Protein AF-E2BS93-F1 (afdb_monomer)

Foldseek 3Di:
DFVVVLVVVVVCLVVLCDCPVVVNHDRVAQDWDAKDKDADPDPWWGIKMWGRKTKHQSSVKDWPGWDADPVSQKIKTKIWTQKMWIWTWMWIWTADPVRDTDIDTDHIDIDIDHGDIDIDMDGD

Organism: Harpegnathos saltator (NCBI:txid610380)

Mean predicted aligned error: 7.67 Å

Sequence (124 aa):
MQDCLLLSIASIKSHLVRDVQDLDL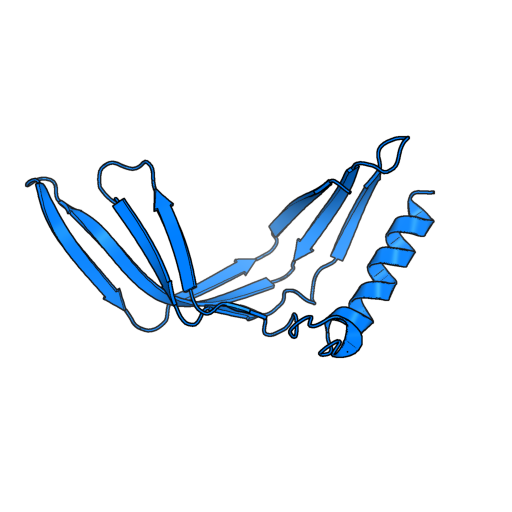PPFDPYEIAELPFNFAFERIKSMMLFNVIIYGLMDYKINNVMANYEVSMITFDAYFGQLSVYADFMIDYISEQNRHFKISRKFINIIVINHSFHISQIS

Nearest PDB structures (foldseek):
  3a1z-assembly1_A  TM=6.436E-01  e=4.372E-04  Bombyx mori
  3aos-assembly1_A  TM=6.251E-01  e=3.344E-04  Bombyx mori
  3aot-assembly1_A  TM=5.896E-01  e=3.723E-04  Bombyx mori
  3a1z-assembly4_D  TM=6.365E-01  e=1.347E-03  Bombyx mori
  3a1z-assembly2_B  TM=6.091E-01  e=1.147E-03  Bombyx mori

Radius of gyration: 18.5 Å; Cα contacts (8 Å, |Δi|>4): 257; chains: 1; bounding box: 48×34×48 Å

pLDDT: mean 84.19, std 7.89, range [57.72, 96.0]

Structure (mmCIF, N/CA/C/O backbone):
data_AF-E2BS93-F1
#
_entry.id   AF-E2BS93-F1
#
loop_
_atom_site.group_PDB
_atom_site.id
_atom_site.type_symbol
_atom_site.label_atom_id
_atom_site.label_alt_id
_atom_site.label_comp_id
_atom_site.label_asym_id
_atom_site.label_entity_id
_atom_site.label_seq_id
_atom_site.pdbx_PDB_ins_code
_atom_site.Cartn_x
_atom_site.Cartn_y
_atom_site.Cartn_z
_atom_site.occupancy
_atom_site.B_iso_or_equiv
_atom_site.auth_seq_id
_atom_site.auth_comp_id
_atom_site.auth_asym_id
_atom_site.auth_atom_id
_atom_site.pdbx_PDB_model_num
ATOM 1 N N . MET A 1 1 ? -12.098 13.621 23.794 1.00 63.75 1 MET A N 1
ATOM 2 C CA . MET A 1 1 ? -12.397 13.694 22.343 1.00 63.75 1 MET A CA 1
ATOM 3 C C . MET A 1 1 ? -11.495 12.748 21.563 1.00 63.75 1 MET A C 1
ATOM 5 O O . MET A 1 1 ? -12.016 11.911 20.843 1.00 63.75 1 MET A O 1
ATOM 9 N N . GLN A 1 2 ? -10.178 12.809 21.782 1.00 70.75 2 GLN A N 1
ATOM 10 C CA . GLN A 1 2 ? -9.189 11.921 21.161 1.00 70.75 2 GLN A CA 1
ATOM 11 C C . GLN A 1 2 ? -9.481 10.419 21.366 1.00 70.75 2 GLN A C 1
ATOM 13 O O . GLN A 1 2 ? -9.514 9.674 20.392 1.00 70.75 2 GLN A O 1
ATOM 18 N N . ASP A 1 3 ? -9.829 9.997 22.587 1.00 78.38 3 ASP A N 1
ATOM 19 C CA . ASP A 1 3 ? -10.166 8.589 22.877 1.00 78.38 3 ASP A CA 1
ATOM 20 C C . ASP A 1 3 ? -11.393 8.084 22.101 1.00 78.38 3 ASP A C 1
ATOM 22 O O . ASP A 1 3 ? -11.437 6.937 21.667 1.00 78.38 3 ASP A O 1
ATOM 26 N N . CYS A 1 4 ? -12.385 8.953 21.882 1.00 80.69 4 CYS A N 1
ATOM 27 C CA . CYS A 1 4 ? -13.590 8.613 21.122 1.00 80.69 4 CYS A CA 1
ATOM 28 C C . CYS A 1 4 ? -13.266 8.381 19.639 1.00 80.69 4 CYS A C 1
ATOM 30 O O . CYS A 1 4 ? -13.759 7.426 19.040 1.00 80.69 4 CYS A O 1
ATOM 32 N N . LEU A 1 5 ? -12.394 9.215 19.059 1.00 80.62 5 LEU A N 1
ATOM 33 C CA . LEU A 1 5 ? -11.929 9.043 17.681 1.00 80.62 5 LEU A CA 1
ATOM 34 C C . LEU A 1 5 ? -11.132 7.747 17.529 1.00 80.62 5 LEU A C 1
ATOM 36 O O . LEU A 1 5 ? -11.367 6.991 16.592 1.00 80.62 5 LEU A O 1
ATOM 40 N N . LEU A 1 6 ? -10.246 7.449 18.480 1.00 81.00 6 LEU A N 1
ATOM 41 C CA . LEU A 1 6 ? -9.440 6.232 18.445 1.00 81.00 6 LEU A CA 1
ATOM 42 C C . LEU A 1 6 ? -10.317 4.972 18.538 1.00 81.00 6 LEU A C 1
ATOM 44 O O . LEU A 1 6 ? -10.145 4.050 17.742 1.00 81.00 6 LEU A O 1
ATOM 48 N N . LEU A 1 7 ? -11.311 4.961 19.435 1.00 83.00 7 LEU A N 1
ATOM 49 C CA . LEU A 1 7 ? -12.297 3.877 19.528 1.00 83.00 7 LEU A CA 1
ATOM 50 C C . LEU A 1 7 ? -13.142 3.741 18.254 1.00 83.00 7 LEU A C 1
ATOM 52 O O . LEU A 1 7 ? -13.411 2.622 17.820 1.00 83.00 7 LEU A O 1
ATOM 56 N N . SER A 1 8 ? -13.527 4.862 17.640 1.00 83.44 8 SER A N 1
ATOM 57 C CA . SER A 1 8 ? -14.313 4.867 16.401 1.00 83.44 8 SER A CA 1
ATOM 58 C C . SER A 1 8 ? -13.519 4.306 15.220 1.00 83.44 8 SER A C 1
ATOM 60 O O . SER A 1 8 ? -14.039 3.507 14.451 1.00 83.44 8 SER A O 1
ATOM 62 N N . ILE A 1 9 ? -12.237 4.650 15.084 1.00 81.94 9 ILE A N 1
ATOM 63 C CA . ILE A 1 9 ? -11.413 4.088 14.005 1.00 81.94 9 ILE A CA 1
ATOM 64 C C . ILE A 1 9 ? -11.094 2.609 14.279 1.00 81.94 9 ILE A C 1
ATOM 66 O O . ILE A 1 9 ? -11.068 1.792 13.357 1.00 81.94 9 ILE A O 1
ATOM 70 N N . ALA A 1 10 ? -10.900 2.230 15.545 1.00 80.94 10 ALA A N 1
ATOM 71 C CA . ALA A 1 10 ? -10.691 0.834 15.919 1.00 80.94 10 ALA A CA 1
ATOM 72 C C . ALA A 1 10 ? -11.913 -0.051 15.614 1.00 80.94 10 ALA A C 1
ATOM 74 O O . ALA A 1 10 ? -11.734 -1.210 15.237 1.00 80.94 10 ALA A O 1
ATOM 75 N N . SER A 1 11 ? -13.141 0.468 15.736 1.00 84.38 11 SER A N 1
ATOM 76 C CA . SER A 1 11 ? -14.355 -0.301 15.427 1.00 84.38 11 SER A CA 1
ATOM 77 C C . SER A 1 11 ? -14.540 -0.527 13.921 1.00 84.38 11 SER A C 1
ATOM 79 O O . SER A 1 11 ? -14.909 -1.635 13.513 1.00 84.38 11 SER A O 1
ATOM 81 N N . ILE A 1 12 ? -14.184 0.466 13.093 1.00 82.25 12 ILE A N 1
ATOM 82 C CA . ILE A 1 12 ? -14.235 0.388 11.621 1.00 82.25 12 ILE A CA 1
ATOM 83 C C . ILE A 1 12 ? -13.382 -0.768 11.089 1.00 82.25 12 ILE A C 1
ATOM 85 O O . ILE A 1 12 ? -13.765 -1.419 10.119 1.00 82.25 12 ILE A O 1
ATOM 89 N N . LYS A 1 13 ? -12.271 -1.091 11.761 1.00 82.12 13 LYS A N 1
ATOM 90 C CA . LYS A 1 13 ? -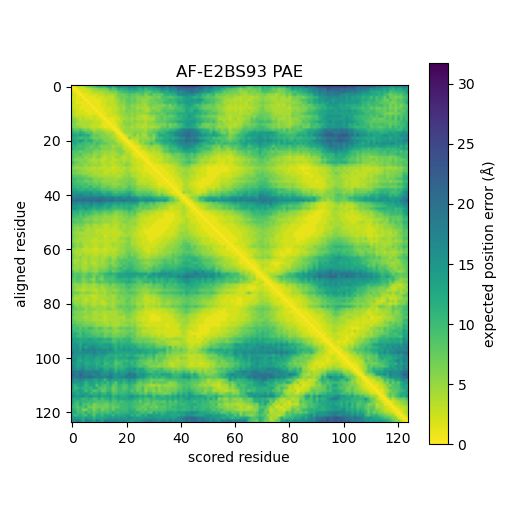11.357 -2.172 11.374 1.00 82.12 13 LYS A CA 1
ATOM 91 C C . LYS A 1 13 ? -12.082 -3.479 11.044 1.00 82.12 13 LYS A C 1
ATOM 93 O O . LYS A 1 13 ? -11.808 -4.087 10.020 1.00 82.12 13 LYS A O 1
ATOM 98 N N . SER A 1 14 ? -13.033 -3.899 11.880 1.00 79.50 14 SER A N 1
ATOM 99 C CA . SER A 1 14 ? -13.772 -5.155 11.671 1.00 79.50 14 SER A CA 1
ATOM 100 C C . SER A 1 14 ? -14.650 -5.152 10.414 1.00 79.50 14 SER A C 1
ATOM 102 O O . SER A 1 14 ? -14.885 -6.208 9.826 1.00 79.50 14 SER A O 1
ATOM 104 N N . HIS A 1 15 ? -15.089 -3.967 9.988 1.00 77.81 15 HIS A N 1
ATOM 105 C CA . HIS A 1 15 ? -15.894 -3.770 8.792 1.00 77.81 15 HIS A CA 1
ATOM 106 C C . HIS A 1 15 ? -15.034 -3.752 7.525 1.00 77.81 15 HIS A C 1
ATOM 108 O O . HIS A 1 15 ? -15.461 -4.310 6.528 1.00 77.81 15 HIS A O 1
ATOM 114 N N . LEU A 1 16 ? -13.808 -3.216 7.580 1.00 76.88 16 LEU A N 1
ATOM 115 C CA . LEU A 1 16 ? -12.894 -3.151 6.426 1.00 76.88 16 LEU A CA 1
ATOM 116 C C . LEU A 1 16 ? -12.293 -4.511 6.020 1.00 76.88 16 LEU A C 1
ATOM 118 O O . LEU A 1 16 ? -11.829 -4.667 4.895 1.00 76.88 16 LEU A O 1
ATOM 122 N N . VAL A 1 17 ? -12.283 -5.505 6.920 1.00 74.00 17 VAL A N 1
ATOM 123 C CA . VAL A 1 17 ? -11.781 -6.860 6.595 1.00 74.00 17 VAL A CA 1
ATOM 124 C C . VAL A 1 17 ? -12.693 -7.562 5.586 1.00 74.00 17 VAL A C 1
ATOM 126 O O . VAL A 1 17 ? -12.243 -8.424 4.835 1.00 74.00 17 VAL A O 1
ATOM 129 N N . ARG A 1 18 ? -13.990 -7.249 5.603 1.00 72.00 18 ARG A N 1
ATOM 130 C CA . ARG A 1 18 ? -14.979 -7.890 4.739 1.00 72.00 18 ARG A CA 1
ATOM 131 C C . ARG A 1 18 ? -15.324 -6.949 3.600 1.00 72.00 18 ARG A C 1
ATOM 133 O O . ARG A 1 18 ? -15.330 -5.741 3.785 1.00 72.00 18 ARG A O 1
ATOM 140 N N . ASP A 1 19 ? -15.642 -7.533 2.454 1.00 67.88 19 ASP A N 1
ATOM 141 C CA . ASP A 1 19 ? -16.255 -6.806 1.349 1.00 67.88 19 ASP A CA 1
ATOM 142 C C . ASP A 1 19 ? -17.516 -6.092 1.865 1.00 67.88 19 ASP A C 1
ATOM 144 O O . ASP A 1 19 ? -18.451 -6.739 2.358 1.00 67.88 19 ASP A O 1
ATOM 148 N N . VAL A 1 20 ? -17.507 -4.757 1.844 1.00 75.19 20 VAL A N 1
ATOM 149 C CA . VAL A 1 20 ? -18.655 -3.946 2.261 1.00 75.19 20 VAL A CA 1
ATOM 150 C C . VAL A 1 20 ? -19.413 -3.572 0.999 1.00 75.19 20 VAL A C 1
ATOM 152 O O . VAL A 1 20 ? -19.254 -2.474 0.467 1.00 75.19 20 VAL A O 1
ATOM 155 N N . GLN A 1 21 ? -20.241 -4.508 0.530 1.00 69.50 21 GLN A N 1
ATOM 156 C CA . GLN A 1 21 ? -20.965 -4.391 -0.741 1.00 69.50 21 GLN A CA 1
ATOM 157 C C . GLN A 1 21 ? -21.809 -3.115 -0.838 1.00 69.50 21 GLN A C 1
ATOM 159 O O . GLN A 1 21 ? -21.905 -2.521 -1.907 1.00 69.50 21 GLN A O 1
ATOM 164 N N . ASP A 1 22 ? -22.364 -2.650 0.285 1.00 77.56 22 ASP A N 1
ATOM 165 C CA . ASP A 1 22 ? -23.173 -1.427 0.336 1.00 77.56 22 ASP A CA 1
ATOM 166 C C . ASP A 1 22 ? -22.362 -0.145 0.061 1.00 77.56 22 ASP A C 1
ATOM 168 O O . ASP A 1 22 ? -22.945 0.893 -0.252 1.00 77.56 22 ASP A O 1
ATOM 172 N N . LEU A 1 23 ? -21.031 -0.198 0.194 1.00 76.19 23 LEU A N 1
ATOM 173 C CA . LEU A 1 23 ? -20.124 0.938 -0.002 1.00 76.19 23 LEU A CA 1
ATOM 174 C C . LEU A 1 23 ? -19.233 0.799 -1.244 1.00 76.19 23 LEU A C 1
ATOM 176 O O . LEU A 1 23 ? -18.410 1.684 -1.470 1.00 76.19 23 LEU A O 1
ATOM 180 N N . ASP A 1 24 ? -19.385 -0.277 -2.026 1.00 79.88 24 ASP A N 1
ATOM 181 C CA . ASP A 1 24 ? -18.518 -0.593 -3.176 1.00 79.88 24 ASP A CA 1
ATOM 182 C C . ASP A 1 24 ? -17.020 -0.564 -2.800 1.00 79.88 24 ASP A C 1
ATOM 184 O O . ASP A 1 24 ? -16.162 -0.078 -3.538 1.00 79.88 24 ASP A O 1
ATOM 188 N N . LEU A 1 25 ? -16.707 -1.031 -1.583 1.00 78.88 25 LEU A N 1
ATOM 189 C CA . LEU A 1 25 ? -15.346 -1.065 -1.056 1.00 78.88 25 LEU A CA 1
ATOM 190 C C . LEU A 1 25 ? -14.777 -2.479 -1.175 1.00 78.88 25 LEU A C 1
ATOM 192 O O . LEU A 1 25 ? -15.302 -3.383 -0.518 1.00 78.88 25 LEU A O 1
ATOM 196 N N . PRO A 1 26 ? -13.678 -2.673 -1.929 1.00 82.94 26 PRO A N 1
ATOM 197 C CA . PRO A 1 26 ? -13.054 -3.979 -2.039 1.00 82.94 26 PRO A CA 1
ATOM 198 C C . PRO A 1 26 ? -12.468 -4.423 -0.688 1.00 82.94 26 PRO A C 1
ATOM 200 O O . PRO A 1 26 ? -12.219 -3.593 0.195 1.00 82.94 26 PRO A O 1
ATOM 203 N N . PRO A 1 27 ? -12.185 -5.725 -0.522 1.00 85.81 27 PRO A N 1
ATOM 204 C CA . PRO A 1 27 ? -11.468 -6.225 0.643 1.00 85.81 27 PRO A CA 1
ATOM 205 C C . PRO A 1 27 ? -10.125 -5.512 0.836 1.00 85.81 27 PRO A C 1
ATOM 207 O O . PRO A 1 27 ? -9.383 -5.291 -0.120 1.00 85.81 27 PRO A O 1
ATOM 210 N N . PHE A 1 28 ? -9.786 -5.193 2.087 1.00 88.62 28 PHE A N 1
ATOM 211 C CA . PHE A 1 28 ? -8.506 -4.563 2.429 1.00 88.62 28 PHE A CA 1
ATOM 212 C C . PHE A 1 28 ? -7.378 -5.572 2.712 1.00 88.62 28 PHE A C 1
ATOM 214 O O . PHE A 1 28 ? -6.234 -5.157 2.881 1.00 88.62 28 PHE A O 1
ATOM 221 N N . ASP A 1 29 ? -7.659 -6.881 2.771 1.00 89.44 29 ASP A N 1
ATOM 222 C CA . ASP A 1 29 ? -6.630 -7.921 2.932 1.00 89.44 29 ASP A CA 1
ATOM 223 C C . ASP A 1 29 ? -7.061 -9.274 2.311 1.00 89.44 29 ASP A C 1
ATOM 225 O O . ASP A 1 29 ? -7.945 -9.939 2.863 1.00 89.44 29 ASP A O 1
ATOM 229 N N . PRO A 1 30 ? -6.462 -9.706 1.181 1.00 92.38 30 PRO A N 1
ATOM 230 C CA . PRO A 1 30 ? -5.547 -8.919 0.357 1.00 92.38 30 PRO A CA 1
ATOM 231 C C . PRO A 1 30 ? -6.245 -7.713 -0.281 1.00 92.38 30 PRO A C 1
ATOM 233 O O . PRO A 1 30 ? -7.399 -7.808 -0.689 1.00 92.38 30 PRO A O 1
ATOM 236 N N . TYR A 1 31 ? -5.517 -6.605 -0.417 1.00 92.38 31 TYR A N 1
ATOM 237 C CA . TYR A 1 31 ? -5.940 -5.456 -1.218 1.00 92.38 31 TYR A CA 1
ATOM 238 C C . TYR A 1 31 ? -5.306 -5.522 -2.606 1.00 92.38 31 TYR A C 1
ATOM 240 O O . TYR A 1 31 ? -4.079 -5.603 -2.729 1.00 92.38 31 TYR A O 1
ATOM 248 N N . GLU A 1 32 ? -6.137 -5.481 -3.645 1.00 93.56 32 GLU A N 1
ATOM 249 C CA . GLU A 1 32 ? -5.712 -5.672 -5.031 1.00 93.56 32 GLU A CA 1
ATOM 250 C C . GLU A 1 32 ? -5.736 -4.359 -5.823 1.00 93.56 32 GLU A C 1
ATOM 252 O O . GLU A 1 32 ? -6.705 -3.601 -5.786 1.00 93.56 32 GLU A O 1
ATOM 257 N N . ILE A 1 33 ? -4.665 -4.093 -6.575 1.00 94.44 33 ILE A N 1
ATOM 258 C CA . ILE A 1 33 ? -4.562 -2.949 -7.488 1.00 94.44 33 ILE A CA 1
ATOM 259 C C . ILE A 1 33 ? -4.113 -3.471 -8.850 1.00 94.44 33 ILE A C 1
ATOM 261 O O . ILE A 1 33 ? -3.044 -4.072 -8.975 1.00 94.44 33 ILE A O 1
ATOM 265 N N . ALA A 1 34 ? -4.912 -3.216 -9.886 1.00 94.44 34 ALA A N 1
ATOM 266 C CA . ALA A 1 34 ? -4.614 -3.690 -11.236 1.00 94.44 34 ALA A CA 1
ATOM 267 C C . ALA A 1 34 ? -3.292 -3.115 -11.766 1.00 94.44 34 ALA A C 1
ATOM 269 O O . ALA A 1 34 ? -2.430 -3.866 -12.225 1.00 94.44 34 ALA A O 1
ATOM 270 N N . GLU A 1 35 ? -3.120 -1.795 -11.658 1.00 94.94 35 GLU A N 1
ATOM 271 C CA . GLU A 1 35 ? -1.943 -1.074 -12.137 1.00 94.94 35 GLU A CA 1
ATOM 272 C C . GLU A 1 35 ? -1.574 0.062 -11.179 1.00 94.94 35 GLU A C 1
ATOM 274 O O . GLU A 1 35 ? -2.436 0.831 -10.751 1.00 94.94 35 GLU A O 1
ATOM 279 N N . LEU A 1 36 ? -0.284 0.194 -10.865 1.00 94.31 36 LEU A N 1
ATOM 280 C CA . LEU A 1 36 ? 0.237 1.276 -10.032 1.00 94.31 36 LEU A CA 1
ATOM 281 C C . LEU A 1 36 ? 1.463 1.923 -10.704 1.00 94.31 36 LEU A C 1
ATOM 283 O O . LEU A 1 36 ? 2.556 1.340 -10.691 1.00 94.31 36 LEU A O 1
ATOM 287 N N . PRO A 1 37 ? 1.299 3.104 -11.332 1.00 93.56 37 PRO A N 1
ATOM 288 C CA . PRO A 1 37 ? 2.386 3.799 -12.005 1.00 93.56 37 PRO A CA 1
ATOM 289 C C . PRO A 1 37 ? 3.237 4.617 -11.024 1.00 93.56 37 PRO A C 1
ATOM 291 O O . PRO A 1 37 ? 2.726 5.356 -10.185 1.00 93.56 37 PRO A O 1
ATOM 294 N N . PHE A 1 38 ? 4.552 4.557 -11.204 1.00 90.31 38 PHE A N 1
ATOM 295 C CA . PHE A 1 38 ? 5.544 5.377 -10.521 1.00 90.31 38 PHE A CA 1
ATOM 296 C C . PHE A 1 38 ? 6.343 6.160 -11.556 1.00 90.31 38 PHE A C 1
ATOM 298 O O . PHE A 1 38 ? 7.014 5.587 -12.418 1.00 90.31 38 PHE A O 1
ATOM 305 N N . ASN A 1 39 ? 6.296 7.484 -11.447 1.00 86.94 39 ASN A N 1
ATOM 306 C CA . ASN A 1 39 ? 7.136 8.374 -12.235 1.00 86.94 39 ASN A CA 1
ATOM 307 C C . ASN A 1 39 ? 8.282 8.848 -11.351 1.00 86.94 39 ASN A C 1
ATOM 309 O O . ASN A 1 39 ? 8.049 9.380 -10.265 1.00 86.94 39 ASN A O 1
ATOM 313 N N . PHE A 1 40 ? 9.512 8.659 -11.811 1.00 84.62 40 PHE A N 1
ATOM 314 C CA . PHE A 1 40 ? 10.683 9.107 -11.074 1.00 84.62 40 PHE A CA 1
ATOM 315 C C . PHE A 1 40 ? 11.269 10.347 -11.736 1.00 84.62 40 PHE A C 1
ATOM 317 O O . PHE A 1 40 ? 11.347 10.442 -12.957 1.00 84.62 40 PHE A O 1
ATOM 324 N N . ALA A 1 41 ? 11.742 11.284 -10.917 1.00 80.50 41 ALA A N 1
ATOM 325 C CA . ALA A 1 41 ? 12.500 12.441 -11.387 1.00 80.50 41 ALA A CA 1
ATOM 326 C C . ALA A 1 41 ? 13.988 12.113 -11.650 1.00 80.50 41 ALA A C 1
ATOM 328 O O . ALA A 1 41 ? 14.789 13.017 -11.875 1.00 80.50 41 ALA A O 1
ATOM 329 N N . PHE A 1 42 ? 14.383 10.836 -11.582 1.00 76.38 42 PHE A N 1
ATOM 330 C CA . PHE A 1 42 ? 15.768 10.411 -11.772 1.00 76.38 42 PHE A CA 1
ATOM 331 C C . PHE A 1 42 ? 16.101 10.279 -13.261 1.00 76.38 42 PHE A C 1
ATOM 333 O O . PHE A 1 42 ? 15.359 9.662 -14.017 1.00 76.38 42 PHE A O 1
ATOM 340 N N . GLU A 1 43 ? 17.270 10.771 -13.674 1.00 75.69 43 GLU A N 1
ATOM 341 C CA . GLU A 1 43 ? 17.672 10.803 -15.092 1.00 75.69 43 GLU A CA 1
ATOM 342 C C . GLU A 1 43 ? 17.704 9.421 -15.769 1.00 75.69 43 GLU A C 1
ATOM 344 O O . GLU A 1 43 ? 17.509 9.313 -16.979 1.00 75.69 43 GLU A O 1
ATOM 349 N N . ARG A 1 44 ? 17.947 8.351 -14.999 1.00 84.75 44 ARG A N 1
ATOM 350 C CA . ARG A 1 44 ? 18.154 6.995 -15.533 1.00 84.75 44 ARG A CA 1
ATOM 351 C C . ARG A 1 44 ? 16.934 6.086 -15.447 1.00 84.75 44 ARG A C 1
ATOM 353 O O . ARG A 1 44 ? 16.869 5.135 -16.214 1.00 84.75 44 ARG A O 1
ATOM 360 N N . ILE A 1 45 ? 15.986 6.342 -14.548 1.00 86.81 45 ILE A N 1
ATOM 361 C CA . ILE A 1 45 ? 14.748 5.558 -14.429 1.00 86.81 45 ILE A CA 1
ATOM 362 C C . ILE A 1 45 ? 13.612 6.510 -14.760 1.00 86.81 45 ILE A C 1
ATOM 364 O O . ILE A 1 45 ? 13.298 7.378 -13.956 1.00 86.81 45 ILE A O 1
ATOM 368 N N . LYS A 1 46 ? 13.011 6.367 -15.942 1.00 86.38 46 LYS A N 1
ATOM 369 C CA . LYS A 1 46 ? 11.919 7.256 -16.357 1.00 86.38 46 LYS A CA 1
ATOM 370 C C . LYS A 1 46 ? 10.633 6.919 -15.621 1.00 86.38 46 LYS A C 1
ATOM 372 O O . LYS A 1 46 ? 9.942 7.800 -15.117 1.00 86.38 46 LYS A O 1
ATOM 377 N N . SER A 1 47 ? 10.314 5.632 -15.576 1.00 91.25 47 SER A N 1
ATOM 378 C CA . SER A 1 47 ? 9.082 5.149 -14.973 1.00 91.25 47 SER A CA 1
ATOM 379 C C . SER A 1 47 ? 9.204 3.699 -14.533 1.00 91.25 47 SER A C 1
ATOM 381 O O . SER A 1 47 ? 10.028 2.925 -15.028 1.00 91.25 47 SER A O 1
ATOM 383 N N . MET A 1 48 ? 8.346 3.336 -13.592 1.00 91.81 48 MET A N 1
ATOM 384 C CA . MET A 1 48 ? 8.062 1.962 -13.217 1.00 91.81 48 MET A CA 1
ATOM 385 C C . MET A 1 48 ? 6.555 1.785 -13.179 1.00 91.81 48 MET A C 1
ATOM 387 O O . MET A 1 48 ? 5.827 2.664 -12.736 1.00 91.81 48 MET A O 1
ATOM 391 N N . MET A 1 49 ? 6.083 0.645 -13.644 1.00 94.19 49 MET A N 1
ATOM 392 C CA . MET A 1 49 ? 4.687 0.259 -13.572 1.00 94.19 49 MET A CA 1
ATOM 393 C C . MET A 1 49 ? 4.624 -1.070 -12.845 1.00 94.19 49 MET A C 1
ATOM 395 O O . MET A 1 49 ? 5.308 -2.018 -13.240 1.00 94.19 49 MET A O 1
ATOM 399 N N . LEU A 1 50 ? 3.855 -1.108 -11.763 1.00 94.62 50 LEU A N 1
ATOM 400 C CA . LEU A 1 50 ? 3.485 -2.352 -11.111 1.00 94.62 50 LEU A CA 1
ATOM 401 C C . LEU A 1 50 ? 2.143 -2.829 -11.661 1.00 94.62 50 LEU A C 1
ATOM 403 O O . LEU A 1 50 ? 1.255 -2.011 -11.887 1.00 94.62 50 LEU A O 1
ATOM 407 N N . PHE A 1 51 ? 2.005 -4.137 -11.838 1.00 95.25 51 PHE A N 1
ATOM 408 C CA . PHE A 1 51 ? 0.776 -4.791 -12.279 1.00 95.25 51 PHE A CA 1
ATOM 409 C C . PHE A 1 51 ? 0.385 -5.883 -11.296 1.00 95.25 51 PHE A C 1
ATOM 411 O O . PHE A 1 51 ? 1.265 -6.471 -10.658 1.00 95.25 51 PHE A O 1
ATOM 418 N N . ASN A 1 52 ? -0.912 -6.194 -11.243 1.00 95.44 52 ASN A N 1
ATOM 419 C CA . ASN A 1 52 ? -1.459 -7.266 -10.409 1.00 95.44 52 ASN A CA 1
ATOM 420 C C . ASN A 1 52 ? -0.937 -7.154 -8.968 1.00 95.44 52 ASN A C 1
ATOM 422 O O . ASN A 1 52 ? -0.393 -8.110 -8.414 1.00 95.44 52 ASN A O 1
ATOM 426 N N . VAL A 1 53 ? -0.989 -5.942 -8.412 1.00 95.25 53 VAL A N 1
ATOM 427 C CA . VAL A 1 53 ? -0.454 -5.661 -7.084 1.00 95.25 53 VAL A CA 1
ATOM 428 C C . VAL A 1 53 ? -1.392 -6.266 -6.056 1.00 95.25 53 VAL A C 1
ATOM 430 O O . VAL A 1 53 ? -2.584 -5.983 -6.070 1.00 95.25 53 VAL A O 1
ATOM 433 N N . ILE A 1 54 ? -0.841 -7.060 -5.150 1.00 95.12 54 ILE A N 1
ATOM 434 C CA . ILE A 1 54 ? -1.556 -7.692 -4.048 1.00 95.12 54 ILE A CA 1
ATOM 435 C C . ILE A 1 54 ? -0.836 -7.300 -2.762 1.00 95.12 54 ILE A C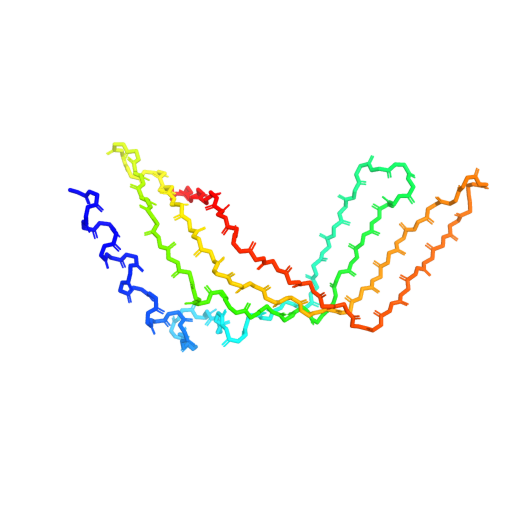 1
ATOM 437 O O . ILE A 1 54 ? 0.348 -7.604 -2.587 1.00 95.12 54 ILE A O 1
ATOM 441 N N . ILE A 1 55 ? -1.539 -6.607 -1.872 1.00 94.06 55 ILE A N 1
ATOM 442 C CA . ILE A 1 55 ? -1.003 -6.120 -0.600 1.00 94.06 55 ILE A CA 1
ATOM 443 C C . ILE A 1 55 ? -1.645 -6.904 0.541 1.00 94.06 55 ILE A C 1
ATOM 445 O O . ILE A 1 55 ? -2.865 -6.920 0.669 1.00 94.06 55 ILE A O 1
ATOM 449 N N . TYR A 1 56 ? -0.816 -7.506 1.390 1.00 93.88 56 TYR A N 1
ATOM 450 C CA . TYR A 1 56 ? -1.230 -8.203 2.608 1.00 93.88 56 TYR A CA 1
ATOM 451 C C . TYR A 1 56 ? -0.765 -7.473 3.865 1.00 93.88 56 TYR A C 1
ATOM 453 O O . TYR A 1 56 ? 0.280 -6.811 3.856 1.00 93.88 56 TYR A O 1
ATOM 461 N N . GLY A 1 57 ? -1.492 -7.674 4.965 1.00 91.00 57 GLY A N 1
ATOM 462 C CA . GLY A 1 57 ? -1.154 -7.145 6.288 1.00 91.00 57 GLY A CA 1
ATOM 463 C C . GLY A 1 57 ? -1.647 -5.717 6.521 1.00 91.00 57 GLY A C 1
ATOM 464 O O . GLY A 1 57 ? -1.350 -5.123 7.561 1.00 91.00 57 GLY A O 1
ATOM 465 N N . LEU A 1 58 ? -2.421 -5.148 5.587 1.00 89.69 58 LEU A N 1
ATOM 466 C CA . LEU A 1 58 ? -3.041 -3.831 5.772 1.00 89.69 58 LEU A CA 1
ATOM 467 C C . LEU A 1 58 ? -4.008 -3.836 6.952 1.00 89.69 58 LEU A C 1
ATOM 469 O O . LEU A 1 58 ? -4.189 -2.802 7.584 1.00 89.69 58 LEU A O 1
ATOM 473 N N . MET A 1 59 ? -4.577 -4.991 7.299 1.00 89.31 59 MET A N 1
ATOM 474 C CA . MET A 1 59 ? -5.472 -5.123 8.444 1.00 89.31 59 MET A CA 1
ATOM 475 C C . MET A 1 59 ? -4.740 -5.409 9.756 1.00 89.31 59 MET A C 1
ATOM 477 O O . MET A 1 59 ? -5.368 -5.403 10.809 1.00 89.31 59 MET A O 1
ATOM 481 N N . ASP A 1 60 ? -3.415 -5.534 9.769 1.00 87.69 60 ASP A N 1
ATOM 482 C CA . ASP A 1 60 ? -2.635 -5.728 11.000 1.00 87.69 60 ASP A CA 1
ATOM 483 C C . ASP A 1 60 ? -2.144 -4.412 11.623 1.00 87.69 60 ASP A C 1
ATOM 485 O O . ASP A 1 60 ? -1.297 -4.399 12.523 1.00 87.69 60 ASP A O 1
ATOM 489 N N . TYR A 1 61 ? -2.715 -3.284 11.192 1.00 87.75 61 TYR A N 1
ATOM 490 C CA . TYR A 1 61 ? -2.350 -1.973 11.711 1.00 87.75 61 TYR A CA 1
ATOM 491 C C . TYR A 1 61 ? -2.755 -1.765 13.176 1.00 87.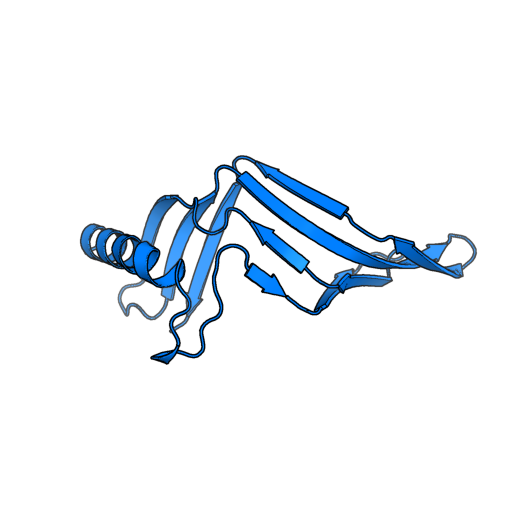75 61 TYR A C 1
ATOM 493 O O . TYR A 1 61 ? -3.775 -2.278 13.664 1.00 87.75 61 TYR A O 1
ATOM 501 N N . LYS A 1 62 ? -1.968 -0.933 13.859 1.00 88.12 62 LYS A N 1
ATOM 502 C CA . LYS A 1 62 ? -2.250 -0.339 15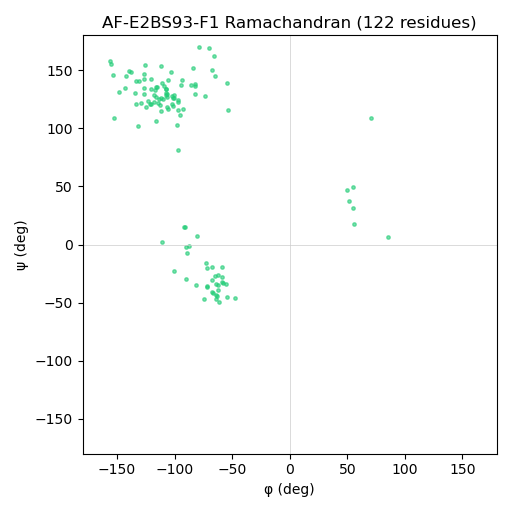.167 1.00 88.12 62 LYS A CA 1
ATOM 503 C C . LYS A 1 62 ? -2.240 1.175 15.026 1.00 88.12 62 LYS A C 1
ATOM 505 O O . LYS A 1 62 ? -1.327 1.725 14.420 1.00 88.12 62 LYS A O 1
ATOM 510 N N . ILE A 1 63 ? -3.235 1.843 15.595 1.00 86.88 63 ILE A N 1
ATOM 511 C CA . ILE A 1 63 ? -3.256 3.305 15.658 1.00 86.88 63 ILE A CA 1
ATOM 512 C C . ILE A 1 63 ? -2.632 3.719 16.975 1.00 86.88 63 ILE A C 1
ATOM 514 O O . ILE A 1 63 ? -3.160 3.399 18.038 1.00 86.88 63 ILE A O 1
ATOM 518 N N . ASN A 1 64 ? -1.511 4.423 16.889 1.00 83.00 64 ASN A N 1
ATOM 519 C CA . ASN A 1 64 ? -0.800 4.901 18.070 1.00 83.00 64 ASN A CA 1
ATOM 520 C C . ASN A 1 64 ? -1.283 6.290 18.491 1.00 83.00 64 ASN A C 1
ATOM 522 O O . ASN A 1 64 ? -1.245 6.623 19.672 1.00 83.00 64 ASN A O 1
ATOM 526 N N . ASN A 1 65 ? -1.730 7.098 17.528 1.00 83.88 65 ASN A N 1
ATOM 527 C CA . ASN A 1 65 ? -2.148 8.470 17.759 1.00 83.88 65 ASN A CA 1
ATOM 528 C C . ASN A 1 65 ? -3.176 8.908 16.710 1.00 83.88 65 ASN A C 1
ATOM 530 O O . ASN A 1 65 ? -3.111 8.498 15.550 1.00 83.88 65 ASN A O 1
ATOM 534 N N . VAL A 1 66 ? -4.111 9.754 17.136 1.00 84.56 66 VAL A N 1
ATOM 535 C CA . VAL A 1 66 ? -5.104 10.414 16.284 1.00 84.56 66 VAL A CA 1
ATOM 536 C C . VAL A 1 66 ? -5.151 11.874 16.690 1.00 84.56 66 VAL A C 1
ATOM 538 O O . VAL A 1 66 ? -5.292 12.184 17.871 1.00 84.56 66 VAL A O 1
ATOM 541 N N . MET A 1 67 ? -5.056 12.772 15.723 1.00 84.56 67 MET A N 1
ATOM 542 C CA . MET A 1 67 ? -5.192 14.207 15.914 1.00 84.56 67 MET A CA 1
ATOM 543 C C . MET A 1 67 ? -6.253 14.723 14.954 1.00 84.56 67 MET A C 1
ATOM 545 O O . MET A 1 67 ? -6.252 14.377 13.779 1.00 84.56 67 MET A O 1
ATOM 549 N N . ALA A 1 68 ? -7.148 15.563 15.454 1.00 84.00 68 ALA A N 1
ATOM 550 C CA . ALA A 1 68 ? -8.075 16.317 14.628 1.00 84.00 68 ALA A CA 1
ATOM 551 C C . ALA A 1 68 ? -7.842 17.803 14.890 1.00 84.00 68 ALA A C 1
ATOM 553 O O . ALA A 1 68 ? -7.559 18.196 16.027 1.00 84.00 68 ALA A O 1
ATOM 554 N N . ASN A 1 69 ? -7.939 18.630 13.851 1.00 84.81 69 ASN A N 1
ATOM 555 C CA . ASN A 1 69 ? -7.999 20.073 14.059 1.00 84.81 69 ASN A CA 1
ATOM 556 C C . ASN A 1 69 ? -9.348 20.467 14.701 1.00 84.81 69 ASN A C 1
ATOM 558 O O . ASN A 1 69 ? -10.264 19.654 14.815 1.00 84.81 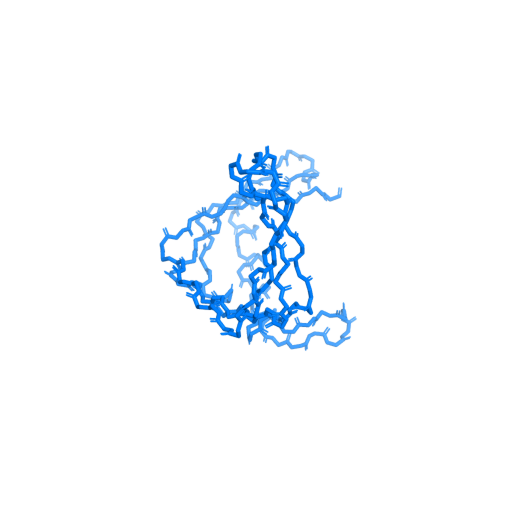69 ASN A O 1
ATOM 562 N N . TYR A 1 70 ? -9.467 21.718 15.156 1.00 79.50 70 TYR A N 1
ATOM 563 C CA . TYR A 1 70 ? -10.639 22.179 15.916 1.00 79.50 70 TYR A CA 1
ATOM 564 C C . TYR A 1 70 ? -11.963 22.037 15.144 1.00 79.50 70 TYR A C 1
ATOM 566 O O . TYR A 1 70 ? -13.002 21.768 15.738 1.00 79.50 70 TYR A O 1
ATOM 574 N N . GLU A 1 71 ? -11.908 22.185 13.822 1.00 81.88 71 GLU A N 1
ATOM 575 C CA . GLU A 1 71 ? -13.062 22.075 12.922 1.00 81.88 71 GLU A CA 1
ATOM 576 C C . GLU A 1 71 ? -13.288 20.643 12.408 1.00 81.88 71 GLU A C 1
ATOM 578 O O . GLU A 1 71 ? -14.242 20.402 11.677 1.00 81.88 71 GLU A O 1
ATOM 583 N N . VAL A 1 72 ? -12.419 19.691 12.776 1.00 78.62 72 VAL A N 1
ATOM 584 C CA . VAL A 1 72 ? -12.397 18.298 12.286 1.00 78.62 72 VAL A CA 1
ATOM 585 C C . VAL A 1 72 ? -12.294 18.198 10.752 1.00 78.62 72 VAL A C 1
ATOM 587 O O . VAL A 1 72 ? -12.523 17.141 10.175 1.00 78.62 72 VAL A O 1
ATOM 590 N N . SER A 1 73 ? -11.879 19.275 10.081 1.00 84.25 73 SER A N 1
ATOM 591 C CA . SER A 1 73 ? -11.640 19.299 8.634 1.00 84.25 73 SER A CA 1
ATOM 592 C C . SER A 1 73 ? -10.379 18.540 8.220 1.00 84.25 73 SER A C 1
ATOM 594 O O . SER A 1 73 ? -10.191 18.205 7.052 1.00 84.25 73 SER A O 1
ATOM 596 N N . MET A 1 74 ? -9.507 18.256 9.189 1.00 82.69 74 MET A N 1
ATOM 597 C CA . MET A 1 74 ? -8.321 17.437 9.002 1.00 82.69 74 MET A CA 1
ATOM 598 C C . MET A 1 74 ? -8.219 16.428 10.138 1.00 82.69 74 MET A C 1
ATOM 600 O O . MET A 1 74 ? -8.112 16.812 11.308 1.00 82.69 74 MET A O 1
ATOM 604 N N . ILE A 1 75 ? -8.215 15.147 9.774 1.00 82.44 75 ILE A N 1
ATOM 605 C CA . ILE A 1 75 ? -7.925 14.046 10.689 1.00 82.44 75 ILE A CA 1
ATOM 606 C C . ILE A 1 75 ? -6.596 13.434 10.275 1.00 82.44 75 ILE A C 1
ATOM 608 O O . ILE A 1 75 ? -6.398 13.026 9.130 1.00 82.44 75 ILE A O 1
ATOM 612 N N . THR A 1 76 ? -5.698 13.361 11.241 1.00 84.44 76 THR A N 1
ATOM 613 C CA . THR A 1 76 ? -4.374 12.786 11.098 1.00 84.44 76 THR A CA 1
ATOM 614 C C . THR A 1 76 ? -4.256 11.587 12.015 1.00 84.44 76 THR A C 1
ATOM 616 O O . THR A 1 76 ? -4.600 11.669 13.194 1.00 84.44 76 THR A O 1
ATOM 619 N N . PHE A 1 77 ? -3.751 10.476 11.498 1.00 86.50 77 PHE A N 1
ATOM 620 C CA . PHE A 1 77 ? -3.510 9.280 12.291 1.00 86.50 77 PHE A CA 1
ATOM 621 C C . PHE A 1 77 ? -2.131 8.697 12.011 1.00 86.50 77 PHE A C 1
ATOM 623 O O . PHE A 1 77 ? -1.666 8.656 10.871 1.00 86.50 77 PHE A O 1
ATOM 630 N N . ASP A 1 78 ? -1.505 8.225 13.087 1.00 84.88 78 ASP A N 1
ATOM 631 C CA . ASP A 1 78 ? -0.245 7.498 13.042 1.00 84.88 78 ASP A CA 1
ATOM 632 C C . ASP A 1 78 ? -0.561 6.002 13.100 1.00 84.88 78 ASP A C 1
ATOM 634 O O . ASP A 1 78 ? -0.896 5.452 14.160 1.00 84.88 78 ASP A O 1
ATOM 638 N N . ALA A 1 79 ? -0.483 5.356 11.939 1.00 86.31 79 ALA A N 1
ATOM 639 C CA . ALA A 1 79 ? -0.738 3.932 11.784 1.00 86.31 79 ALA A CA 1
ATOM 640 C C . ALA A 1 79 ? 0.582 3.164 11.712 1.00 86.31 79 ALA A C 1
ATOM 642 O O . ALA A 1 79 ? 1.447 3.456 10.890 1.00 86.31 79 ALA A O 1
ATOM 643 N N . TYR A 1 80 ? 0.727 2.161 12.567 1.00 87.81 80 TYR A N 1
ATOM 644 C CA . TYR A 1 80 ? 1.862 1.252 12.587 1.00 87.81 80 TYR A CA 1
ATOM 645 C C . TYR A 1 80 ? 1.450 -0.111 12.045 1.00 87.81 80 TYR A C 1
ATOM 647 O O . TYR A 1 80 ? 0.489 -0.701 12.537 1.00 87.81 80 TYR A O 1
ATOM 655 N N . PHE A 1 81 ? 2.214 -0.636 11.093 1.00 87.88 81 PHE A N 1
ATOM 656 C CA . PHE A 1 81 ? 2.008 -1.965 10.525 1.00 87.88 81 PHE A CA 1
ATOM 657 C C . PHE A 1 81 ? 3.187 -2.853 10.919 1.00 87.88 81 PHE A C 1
ATOM 659 O O . PHE A 1 81 ? 4.347 -2.503 10.681 1.00 87.88 81 PHE A O 1
ATOM 666 N N . GLY A 1 82 ? 2.895 -4.000 11.540 1.00 86.62 82 GLY A N 1
ATOM 667 C CA . GLY A 1 82 ? 3.938 -4.945 11.948 1.00 86.62 82 GLY A CA 1
ATOM 668 C C . GLY A 1 82 ? 4.677 -5.516 10.739 1.00 86.62 82 GLY A C 1
ATOM 669 O O . GLY A 1 82 ? 5.908 -5.510 10.696 1.00 86.62 82 GLY A O 1
ATOM 670 N N . GLN A 1 83 ? 3.910 -5.936 9.734 1.00 90.62 83 GLN A N 1
ATOM 671 C CA . GLN A 1 83 ? 4.415 -6.439 8.468 1.00 90.62 83 GLN A CA 1
ATOM 672 C C . GLN A 1 83 ? 3.427 -6.102 7.348 1.00 90.62 83 GLN A C 1
ATOM 674 O O . GLN A 1 83 ? 2.241 -6.387 7.467 1.00 90.62 83 GLN A O 1
ATOM 679 N N . LEU A 1 84 ? 3.933 -5.545 6.250 1.00 92.19 84 LEU A N 1
ATOM 680 C CA . LEU A 1 84 ? 3.225 -5.455 4.975 1.00 92.19 84 LEU A CA 1
ATOM 681 C C . LEU A 1 84 ? 3.969 -6.295 3.948 1.00 92.19 84 LEU A C 1
ATOM 683 O O . LEU A 1 84 ? 5.197 -6.222 3.875 1.00 92.19 84 LEU A O 1
ATOM 687 N N . SER A 1 85 ? 3.235 -7.076 3.160 1.00 93.38 85 SER A N 1
ATOM 688 C CA . SER A 1 85 ? 3.806 -7.844 2.048 1.00 93.38 85 SER A CA 1
ATOM 689 C C . SER A 1 85 ? 3.144 -7.407 0.751 1.00 93.38 85 SER A C 1
ATOM 691 O O . SER A 1 85 ? 1.926 -7.497 0.628 1.00 93.38 85 SER A O 1
ATOM 693 N N . VAL A 1 86 ? 3.937 -6.924 -0.201 1.00 94.00 86 VAL A N 1
ATOM 694 C CA . VAL A 1 86 ? 3.459 -6.473 -1.511 1.00 94.00 86 VAL A CA 1
ATOM 695 C C . VAL A 1 86 ? 3.988 -7.418 -2.574 1.00 94.00 86 VAL A C 1
ATOM 697 O O . VAL A 1 86 ? 5.201 -7.534 -2.751 1.00 94.00 86 VAL A O 1
ATOM 700 N N . TYR A 1 87 ? 3.073 -8.049 -3.298 1.00 94.06 87 TYR A N 1
ATOM 701 C CA . TYR A 1 87 ? 3.361 -8.883 -4.455 1.00 94.06 87 TYR A CA 1
ATOM 702 C C . TYR A 1 87 ? 2.934 -8.153 -5.716 1.00 94.06 87 TYR A C 1
ATOM 704 O O . TYR A 1 87 ? 1.821 -7.647 -5.770 1.00 94.06 87 TYR A O 1
ATOM 712 N N . ALA A 1 88 ? 3.801 -8.070 -6.720 1.00 96.00 88 ALA A N 1
ATOM 713 C CA . ALA A 1 88 ? 3.452 -7.430 -7.986 1.00 96.00 88 ALA A CA 1
ATOM 714 C C . ALA A 1 88 ? 4.302 -7.956 -9.141 1.00 96.00 88 ALA A C 1
ATOM 716 O O . ALA A 1 88 ? 5.441 -8.383 -8.947 1.00 96.00 88 ALA A O 1
ATOM 717 N N . ASP A 1 89 ? 3.791 -7.853 -10.359 1.00 93.81 89 ASP A N 1
ATOM 718 C CA . ASP A 1 89 ? 4.628 -7.850 -11.555 1.00 93.81 89 ASP A CA 1
ATOM 719 C C . ASP A 1 89 ? 5.143 -6.429 -11.798 1.00 93.81 89 ASP A C 1
ATOM 721 O O . ASP A 1 89 ? 4.493 -5.460 -11.408 1.00 93.81 89 ASP A O 1
ATOM 725 N N . PHE A 1 90 ? 6.306 -6.270 -12.436 1.00 93.25 90 PHE A N 1
ATOM 726 C CA . PHE A 1 90 ? 6.836 -4.931 -12.702 1.00 93.25 90 PHE A CA 1
ATOM 727 C C . PHE A 1 90 ? 7.431 -4.770 -14.095 1.00 93.25 90 PHE A C 1
ATOM 729 O O . PHE A 1 90 ? 8.039 -5.686 -14.655 1.00 93.25 90 PHE A O 1
ATOM 736 N N . MET A 1 91 ? 7.313 -3.549 -14.611 1.00 92.75 91 MET A N 1
ATOM 737 C CA . MET A 1 91 ? 8.017 -3.054 -15.785 1.00 92.75 91 MET A CA 1
ATOM 738 C C . MET A 1 91 ? 8.732 -1.750 -15.433 1.00 92.75 91 MET A C 1
ATOM 740 O O . MET A 1 91 ? 8.113 -0.835 -14.904 1.00 92.75 91 MET A O 1
ATOM 744 N N . ILE A 1 92 ? 10.020 -1.649 -15.747 1.00 91.69 92 ILE A N 1
ATOM 745 C CA . ILE A 1 92 ? 10.837 -0.447 -15.540 1.00 91.69 92 ILE A CA 1
ATOM 746 C C . ILE A 1 92 ? 11.337 0.041 -16.899 1.00 91.69 92 ILE A C 1
ATOM 748 O O . ILE A 1 92 ? 11.917 -0.744 -17.653 1.00 91.69 92 ILE A O 1
ATOM 752 N N . ASP A 1 93 ? 11.139 1.326 -17.191 1.00 90.56 93 ASP A N 1
ATOM 753 C CA . ASP A 1 93 ? 11.744 2.027 -18.328 1.00 90.56 93 ASP A CA 1
ATOM 754 C C . ASP A 1 93 ? 12.998 2.770 -17.849 1.00 90.56 93 ASP A C 1
ATOM 756 O O . ASP A 1 93 ? 12.920 3.671 -17.004 1.00 90.56 93 ASP A O 1
ATOM 760 N N . TYR A 1 94 ? 14.163 2.369 -18.363 1.00 91.50 94 TYR A N 1
ATOM 761 C CA . TYR A 1 94 ? 15.451 2.938 -17.979 1.00 91.50 94 TYR A CA 1
ATOM 762 C C . TYR A 1 94 ? 16.260 3.430 -19.185 1.00 91.50 94 TYR A C 1
ATOM 764 O O . TYR A 1 94 ? 16.233 2.847 -20.272 1.00 91.50 94 TYR A O 1
ATOM 772 N N . ILE A 1 95 ? 17.028 4.500 -18.968 1.00 88.94 95 ILE A N 1
ATOM 773 C CA . ILE A 1 95 ? 17.990 5.052 -19.923 1.00 88.94 95 ILE A CA 1
ATOM 774 C C . ILE A 1 95 ? 19.402 4.719 -19.442 1.00 88.94 95 ILE A C 1
ATOM 776 O O . ILE A 1 95 ? 19.765 5.010 -18.301 1.00 88.94 95 ILE A O 1
ATOM 780 N N . SER A 1 96 ? 20.217 4.112 -20.304 1.00 86.75 96 SER A N 1
ATOM 781 C CA . SER A 1 96 ? 21.633 3.885 -19.993 1.00 86.75 96 SER A CA 1
ATOM 782 C C . SER A 1 96 ? 22.488 5.136 -20.190 1.00 86.75 96 SER A C 1
ATOM 784 O O . SER A 1 96 ? 22.084 6.103 -20.827 1.00 86.75 96 SER A O 1
ATOM 786 N N . GLU A 1 97 ? 23.742 5.074 -19.742 1.00 85.69 97 GLU A N 1
ATOM 787 C CA . GLU A 1 97 ? 24.742 6.136 -19.948 1.00 85.69 97 GLU A CA 1
ATOM 788 C C . GLU A 1 97 ? 25.010 6.452 -21.428 1.00 85.69 97 GLU A C 1
ATOM 790 O O . GLU A 1 97 ? 25.481 7.532 -21.762 1.00 85.69 97 GLU A O 1
ATOM 795 N N . GLN A 1 98 ? 24.668 5.531 -22.333 1.00 89.19 98 GLN A N 1
ATOM 796 C CA . GLN A 1 98 ? 24.779 5.716 -23.783 1.00 89.19 98 GLN A CA 1
ATOM 797 C C . GLN A 1 98 ? 23.492 6.283 -24.407 1.00 89.19 98 GLN A C 1
ATOM 799 O O . GLN A 1 98 ? 23.300 6.173 -25.617 1.00 89.19 98 GLN A O 1
ATOM 804 N N . ASN A 1 99 ? 22.585 6.824 -23.588 1.00 85.56 99 ASN A N 1
ATOM 805 C CA . ASN A 1 99 ? 21.266 7.317 -23.984 1.00 85.56 99 ASN A CA 1
ATOM 806 C C . ASN A 1 99 ? 20.410 6.267 -24.722 1.00 85.56 99 ASN A C 1
ATOM 808 O O . ASN A 1 99 ? 19.622 6.583 -25.614 1.00 85.56 99 ASN A O 1
ATOM 812 N N . ARG A 1 100 ? 20.594 4.986 -24.381 1.00 87.12 100 ARG A N 1
ATOM 813 C CA . ARG A 1 100 ? 19.798 3.889 -24.940 1.00 87.12 100 ARG A CA 1
ATOM 814 C C . ARG A 1 100 ? 18.638 3.576 -24.011 1.00 87.12 100 ARG A C 1
ATOM 816 O O . ARG A 1 100 ? 18.825 3.499 -22.800 1.00 87.12 100 ARG A O 1
ATOM 823 N N . HIS A 1 101 ? 17.473 3.366 -24.607 1.00 88.62 101 HIS A N 1
ATOM 824 C CA . HIS A 1 101 ? 16.251 2.990 -23.913 1.00 88.62 101 HIS A CA 1
ATOM 825 C C . HIS A 1 101 ? 16.161 1.487 -23.719 1.00 88.62 101 HIS A C 1
ATOM 827 O O . HIS A 1 101 ? 16.397 0.715 -24.650 1.00 88.62 101 HIS A O 1
ATOM 833 N N . PHE A 1 102 ? 15.743 1.084 -22.530 1.00 88.38 102 PHE A N 1
ATOM 834 C CA . PHE A 1 102 ? 15.564 -0.310 -22.190 1.00 88.38 102 PHE A CA 1
ATOM 835 C C . PHE A 1 102 ? 14.333 -0.493 -21.314 1.00 88.38 102 PHE A C 1
ATOM 837 O O . PHE A 1 102 ? 14.035 0.323 -20.444 1.00 88.38 102 PHE A O 1
ATOM 844 N N . LYS A 1 103 ? 13.654 -1.622 -21.516 1.00 88.44 103 LYS A N 1
ATOM 845 C CA . LYS A 1 103 ? 12.554 -2.064 -20.666 1.00 88.44 103 LYS A CA 1
ATOM 846 C C . LYS A 1 103 ? 12.950 -3.343 -19.956 1.00 88.44 103 LYS A C 1
ATOM 848 O O . LYS A 1 103 ? 13.258 -4.342 -20.602 1.00 88.44 103 LYS A O 1
ATOM 853 N N . ILE A 1 104 ? 12.923 -3.310 -18.632 1.00 87.75 104 ILE A N 1
ATOM 854 C CA . ILE A 1 104 ? 13.076 -4.503 -17.802 1.00 87.75 104 ILE A CA 1
ATOM 855 C C . ILE A 1 104 ? 11.685 -4.905 -17.358 1.00 87.75 104 ILE A C 1
ATOM 857 O O . ILE A 1 104 ? 10.957 -4.079 -16.819 1.00 87.75 104 ILE A O 1
ATOM 861 N N . SER A 1 105 ? 11.325 -6.167 -17.560 1.00 87.00 105 SER A N 1
ATOM 862 C CA . SER A 1 105 ? 10.125 -6.737 -16.959 1.00 87.00 105 SER A CA 1
ATOM 863 C C . SER A 1 105 ? 10.476 -8.006 -16.201 1.00 87.00 105 SER A C 1
ATOM 865 O O . SER A 1 105 ? 11.337 -8.785 -16.622 1.00 87.00 105 SER A O 1
ATOM 867 N N . ARG A 1 106 ? 9.818 -8.206 -15.063 1.00 84.44 106 ARG A N 1
ATOM 868 C CA . ARG A 1 106 ? 9.828 -9.478 -14.348 1.00 84.44 106 ARG A CA 1
ATOM 869 C C . ARG A 1 106 ? 8.445 -9.773 -13.816 1.00 84.44 106 ARG A C 1
ATOM 871 O O . ARG A 1 106 ? 7.693 -8.872 -13.451 1.00 84.44 106 ARG A O 1
ATOM 878 N N . LYS A 1 107 ? 8.178 -11.072 -13.739 1.00 75.75 107 LYS A N 1
ATOM 879 C CA . LYS A 1 107 ? 7.067 -11.587 -12.965 1.00 75.75 107 LYS A CA 1
ATOM 880 C C . LYS A 1 107 ? 7.509 -11.673 -11.518 1.00 75.75 107 LYS A C 1
ATOM 882 O O . LYS A 1 107 ? 8.563 -12.258 -11.261 1.00 75.75 107 LYS A O 1
ATOM 887 N N . PHE A 1 108 ? 6.701 -11.113 -10.629 1.00 75.62 108 PHE A N 1
ATOM 888 C CA . PHE A 1 108 ? 6.831 -11.241 -9.185 1.00 75.62 108 PHE A CA 1
ATOM 889 C C . PHE A 1 108 ? 8.029 -10.515 -8.533 1.00 75.62 108 PHE A C 1
ATOM 891 O O . PHE A 1 108 ? 9.187 -10.936 -8.600 1.00 75.62 108 PHE A O 1
ATOM 898 N N . ILE A 1 109 ? 7.722 -9.445 -7.808 1.00 79.69 109 ILE A N 1
ATOM 899 C CA . ILE A 1 109 ? 8.516 -8.889 -6.713 1.00 79.69 109 ILE A CA 1
ATOM 900 C C . ILE A 1 109 ? 7.750 -9.120 -5.409 1.00 79.69 109 ILE A C 1
ATOM 902 O O . ILE A 1 109 ? 6.534 -8.970 -5.391 1.00 79.69 109 ILE A O 1
ATOM 906 N N . ASN A 1 110 ? 8.455 -9.488 -4.338 1.00 84.19 110 ASN A N 1
ATOM 907 C CA . ASN A 1 110 ? 7.915 -9.479 -2.981 1.00 84.19 110 ASN A CA 1
ATOM 908 C C . ASN A 1 110 ? 8.645 -8.390 -2.193 1.00 84.19 110 ASN A C 1
ATOM 910 O O . ASN A 1 110 ? 9.859 -8.484 -1.991 1.00 84.19 110 ASN A O 1
ATOM 914 N N . ILE A 1 111 ? 7.916 -7.358 -1.784 1.00 82.12 111 ILE A N 1
ATOM 915 C CA . ILE A 1 111 ? 8.428 -6.287 -0.933 1.00 82.12 111 ILE A CA 1
ATOM 916 C C . ILE A 1 111 ? 7.841 -6.489 0.456 1.00 82.12 111 ILE A C 1
ATOM 918 O O . ILE A 1 111 ? 6.627 -6.423 0.634 1.00 82.12 111 ILE A O 1
ATOM 922 N N . ILE A 1 112 ? 8.713 -6.703 1.439 1.00 75.44 112 ILE A N 1
ATOM 923 C CA . ILE A 1 112 ? 8.320 -6.830 2.840 1.00 75.44 112 ILE A CA 1
ATOM 924 C C . ILE A 1 112 ? 8.716 -5.545 3.559 1.00 75.44 112 ILE A C 1
ATOM 926 O O . ILE A 1 112 ? 9.900 -5.221 3.658 1.00 75.44 112 ILE A O 1
ATOM 930 N N . VAL A 1 113 ? 7.725 -4.818 4.068 1.00 79.19 113 VAL A N 1
ATOM 931 C CA . VAL A 1 113 ? 7.934 -3.642 4.917 1.00 79.19 113 VAL A CA 1
ATOM 932 C C . VAL A 1 113 ? 7.669 -4.058 6.356 1.00 79.19 113 VAL A C 1
ATOM 934 O O . VAL A 1 113 ? 6.582 -4.529 6.677 1.00 79.19 113 VAL A O 1
ATOM 937 N N . ILE A 1 114 ? 8.670 -3.907 7.221 1.00 73.94 114 ILE A N 1
ATOM 938 C CA . ILE A 1 114 ? 8.608 -4.326 8.626 1.00 73.94 114 ILE A CA 1
ATOM 939 C C . ILE A 1 114 ? 8.716 -3.089 9.512 1.00 73.94 114 ILE A C 1
ATOM 941 O O . ILE A 1 114 ? 9.587 -2.247 9.290 1.00 73.94 114 ILE A O 1
ATOM 945 N N . ASN A 1 115 ? 7.874 -3.016 10.545 1.00 74.62 1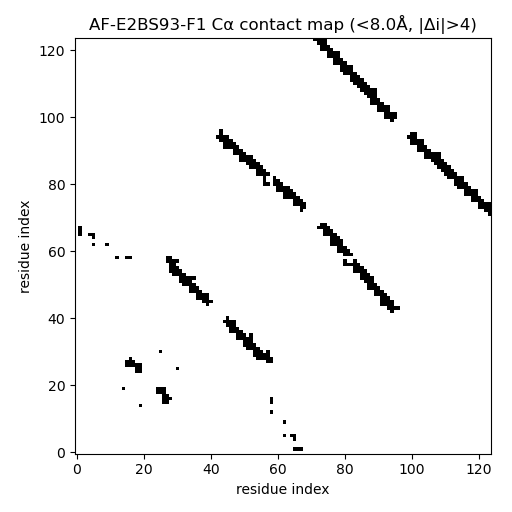15 ASN A N 1
ATOM 946 C CA . ASN A 1 115 ? 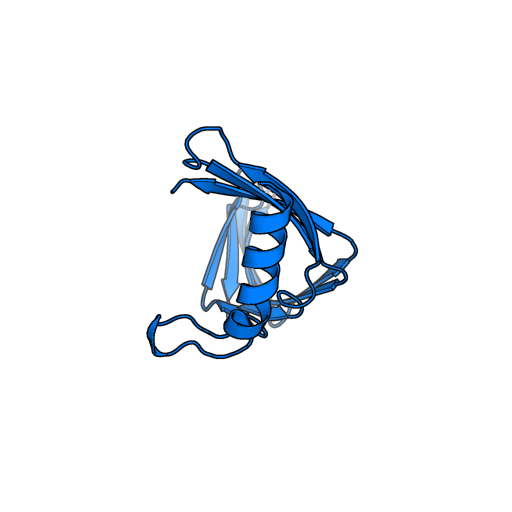7.924 -1.990 11.591 1.00 74.62 115 ASN A CA 1
ATOM 947 C C . ASN A 1 115 ? 7.878 -0.549 11.062 1.00 74.62 115 ASN A C 1
ATOM 949 O O . ASN A 1 115 ? 8.708 0.278 11.446 1.00 74.62 115 ASN A O 1
ATOM 953 N N . HIS A 1 116 ? 6.920 -0.243 10.18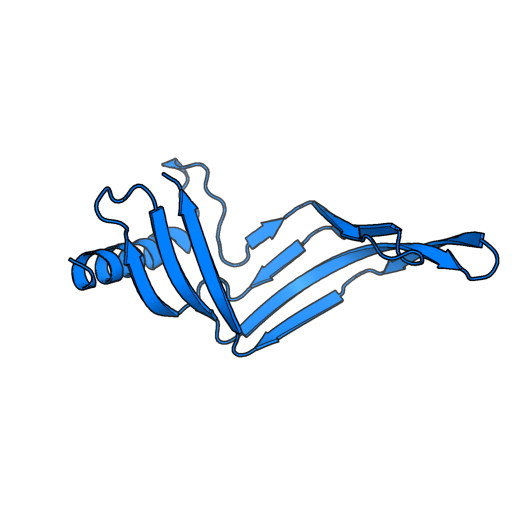8 1.00 74.56 116 HIS A N 1
ATOM 954 C CA . HIS A 1 116 ? 6.806 1.096 9.616 1.00 74.56 116 HIS A CA 1
ATOM 955 C C . HIS A 1 116 ? 5.587 1.841 10.149 1.00 74.56 116 HIS A C 1
ATOM 957 O O . HIS A 1 116 ? 4.491 1.283 10.252 1.00 74.56 116 HIS A O 1
ATOM 963 N N . SER A 1 117 ? 5.805 3.112 10.480 1.00 74.69 117 SER A N 1
ATOM 964 C CA . SER A 1 117 ? 4.756 4.048 10.866 1.00 74.69 117 SER A CA 1
ATOM 965 C C . SER A 1 117 ? 4.451 4.951 9.682 1.00 74.69 117 SER A C 1
ATOM 967 O O . SER A 1 117 ? 5.359 5.567 9.126 1.00 74.69 117 SER A O 1
ATOM 969 N N . PHE A 1 118 ? 3.180 5.048 9.320 1.00 75.31 118 PHE A N 1
ATOM 970 C CA . PHE A 1 118 ? 2.697 5.952 8.289 1.00 75.31 118 PHE A CA 1
ATOM 971 C C . PHE A 1 118 ? 1.943 7.098 8.946 1.00 75.31 118 PHE A C 1
ATOM 973 O O . PHE A 1 118 ? 1.104 6.878 9.822 1.00 75.31 118 PHE A O 1
ATOM 980 N N . HIS A 1 119 ? 2.245 8.310 8.493 1.00 73.06 119 HIS A N 1
ATOM 981 C CA . HIS A 1 119 ? 1.496 9.504 8.838 1.00 73.06 119 HIS A CA 1
ATOM 982 C C . HIS A 1 119 ? 0.473 9.753 7.737 1.00 73.06 119 HIS A C 1
ATOM 984 O O . HIS A 1 119 ? 0.848 10.032 6.596 1.00 73.06 119 HIS A O 1
ATOM 990 N N . ILE A 1 120 ? -0.806 9.592 8.059 1.00 74.31 120 ILE A N 1
ATOM 991 C CA . ILE A 1 120 ? -1.887 9.701 7.081 1.00 74.31 120 ILE A CA 1
ATOM 992 C C . ILE A 1 120 ? -2.756 10.885 7.475 1.00 74.31 120 ILE A C 1
ATOM 994 O O . ILE A 1 120 ? -3.214 10.974 8.614 1.00 74.31 120 ILE A O 1
ATOM 998 N N . SER A 1 121 ? -2.975 11.792 6.527 1.00 70.00 121 SER A N 1
ATOM 999 C CA . SER A 1 121 ? -3.838 12.957 6.695 1.00 70.00 121 SER A CA 1
ATOM 1000 C C . SER A 1 121 ? -4.987 12.881 5.706 1.00 70.00 121 SER A C 1
ATOM 1002 O O . SER A 1 121 ? -4.767 12.825 4.497 1.00 70.00 121 SER A O 1
ATOM 1004 N N . GLN A 1 122 ? -6.208 12.899 6.227 1.00 70.94 122 GLN A N 1
ATOM 1005 C CA . GLN A 1 122 ? -7.419 12.984 5.428 1.00 70.94 122 GLN A CA 1
ATOM 1006 C C . GLN A 1 122 ? -8.017 14.382 5.582 1.00 70.94 122 GLN A C 1
ATOM 1008 O O . GLN A 1 122 ? -8.197 14.867 6.701 1.00 70.94 122 GLN A O 1
ATOM 1013 N N . ILE A 1 123 ? -8.306 15.017 4.447 1.00 59.66 123 ILE A N 1
ATOM 1014 C CA . ILE A 1 123 ? -9.059 16.270 4.373 1.00 59.66 123 ILE A CA 1
ATOM 1015 C C . ILE A 1 123 ? -10.505 15.881 4.062 1.00 59.66 123 ILE A C 1
ATOM 1017 O O . ILE A 1 123 ? -10.736 15.161 3.088 1.00 59.66 123 ILE A O 1
ATOM 1021 N N . SER A 1 124 ? -11.437 16.281 4.927 1.00 57.72 124 SER A N 1
ATOM 1022 C CA . SER A 1 124 ? -12.877 16.034 4.758 1.00 57.72 124 SER A CA 1
ATOM 1023 C C . SER A 1 124 ? -13.526 17.041 3.821 1.00 57.72 124 SER A C 1
ATOM 1025 O O . SER A 1 124 ? -13.189 18.239 3.976 1.00 57.72 124 SER A O 1
#

Solvent-accessible surface area (backbone atoms only — not comparable to full-atom values): 6906 Å² total; per-residue (Å²): 110,60,67,60,52,52,53,53,55,59,57,47,52,74,54,47,59,40,66,38,75,94,71,76,40,73,36,41,56,62,27,77,40,69,69,50,82,43,79,46,94,47,92,43,41,55,34,37,36,36,30,64,29,37,32,35,40,65,78,57,53,42,78,81,46,66,48,63,50,99,82,58,48,38,42,35,37,35,38,33,28,63,46,36,42,36,37,25,28,41,38,37,39,33,42,47,98,82,75,44,81,46,76,51,74,50,80,70,45,82,48,75,48,65,73,47,74,45,84,46,75,47,77,110

InterPro domains:
  IPR010562 Haemolymph juvenile hormone binding [PF06585] (2-93)
  IPR038606 Takeout superfamily [G3DSA:3.15.10.30] (1-121)

Secondary structure (DSSP, 8-state):
-HHHHHHHHHHHHHHHTS-BGGGTBPPSTTEEEEEEEEE---TTEEEEEEEEEEEE-GGGEEEEEEEE-TTSSEEEEEEEEEEEEEEEEEEEEEE-TTS-EEEEEEEEEEEEEEEEEEEEEEE-